Protein AF-A0A3D5RUY7-F1 (afdb_monomer)

Nearest PDB structures (foldseek):
  5dcf-assembly1_A  TM=8.588E-01  e=2.435E-04  Escherichia coli CFT073
  1f44-assembly1_A  TM=6.752E-01  e=7.770E-03  Punavirus P1
  2crx-assembly1_B-2  TM=6.723E-01  e=8.793E-03  Punavirus P1
  1drg-assembly1_A  TM=6.516E-01  e=1.198E-02  Punavirus P1
  7rhy-assembly1_A  TM=6.625E-01  e=1.964E-02  Punavirus P1

Sequence (100 aa):
DTLAAITTAGEMYNEPWLSARDTALFLMMYGCGLRIGEVLSLTCGDAPNSDTLNVIGKGQKERIVPVLPVVREAIDQYRKLCPFSSESNAPLFVGKRGKA

Mean predicted aligned error: 5.72 Å

pLDDT: mean 89.15, std 9.88, range [59.69, 97.31]

Radius of gyration: 13.16 Å; Cα contacts (8 Å, |Δi|>4): 137; chains: 1; bounding box: 29×22×38 Å

Secondary structure (DSSP, 8-state):
-HHHHHHHHHHS-SSHHHHHHHHHHHHHHHHH---HHHHHT-BGGGS--SSEEEEEETTTEEEEEE--HHHHHHHHHHHHH--S---TTSBSS--TTS--

Structure (mmCIF, N/CA/C/O backbone):
data_AF-A0A3D5RUY7-F1
#
_entry.id   AF-A0A3D5RUY7-F1
#
loop_
_atom_site.group_PDB
_atom_site.id
_atom_site.type_symbol
_atom_site.label_atom_id
_atom_site.label_alt_id
_atom_site.label_comp_id
_atom_site.label_asym_id
_atom_site.label_entity_id
_atom_site.label_seq_id
_atom_site.pdbx_PDB_ins_code
_atom_site.Cartn_x
_atom_site.Cartn_y
_atom_site.Cartn_z
_atom_site.occupancy
_atom_site.B_iso_or_equiv
_atom_site.auth_seq_id
_atom_site.auth_comp_id
_atom_site.auth_asym_id
_atom_site.auth_atom_id
_atom_site.pdbx_PDB_model_num
ATOM 1 N N . ASP A 1 1 ? -10.580 12.637 -14.998 1.00 68.00 1 ASP A N 1
ATOM 2 C CA . ASP A 1 1 ? -10.993 11.247 -14.756 1.00 68.00 1 ASP A CA 1
ATOM 3 C C . ASP A 1 1 ? -9.952 10.597 -13.855 1.00 68.00 1 ASP A C 1
ATOM 5 O O . ASP A 1 1 ? -8.766 10.680 -14.157 1.00 68.00 1 ASP A O 1
ATOM 9 N N . THR A 1 2 ? -1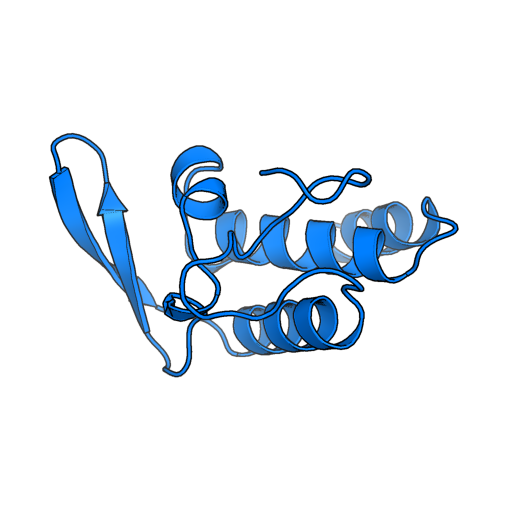0.377 10.064 -12.711 1.00 64.06 2 THR A N 1
ATOM 10 C CA . THR A 1 2 ? -9.492 9.486 -11.688 1.00 64.06 2 THR A CA 1
ATOM 11 C C . THR A 1 2 ? -8.783 8.238 -12.205 1.00 64.06 2 THR A C 1
ATOM 13 O O . THR A 1 2 ? -7.621 8.022 -11.870 1.00 64.06 2 THR A O 1
ATOM 16 N N . LEU A 1 3 ? -9.443 7.456 -13.065 1.00 70.19 3 LEU A N 1
ATOM 17 C CA . LEU A 1 3 ? -8.843 6.263 -13.657 1.00 70.19 3 LEU A CA 1
ATOM 18 C C . LEU A 1 3 ? -7.672 6.645 -14.571 1.00 70.19 3 LEU A C 1
ATOM 20 O O . LEU A 1 3 ? -6.579 6.105 -14.437 1.00 70.19 3 LEU A O 1
ATOM 24 N N . ALA A 1 4 ? -7.876 7.659 -15.417 1.00 70.06 4 ALA A N 1
ATOM 25 C CA . ALA A 1 4 ? -6.849 8.177 -16.315 1.00 70.06 4 ALA A CA 1
ATOM 26 C C . ALA A 1 4 ? -5.618 8.715 -15.563 1.00 70.06 4 ALA A C 1
ATOM 28 O O . ALA A 1 4 ? -4.492 8.466 -15.978 1.00 70.06 4 ALA A O 1
ATOM 29 N N . ALA A 1 5 ? -5.813 9.398 -14.428 1.00 69.00 5 ALA A N 1
ATOM 30 C CA . ALA A 1 5 ? -4.700 9.888 -13.612 1.00 69.00 5 ALA A CA 1
ATOM 31 C C . ALA A 1 5 ? -3.849 8.746 -13.024 1.00 69.00 5 ALA A C 1
ATOM 33 O O . ALA A 1 5 ? -2.624 8.858 -12.971 1.00 69.00 5 ALA A O 1
ATOM 34 N N . ILE A 1 6 ? -4.486 7.640 -12.621 1.00 69.12 6 ILE A N 1
ATOM 35 C CA . ILE A 1 6 ? -3.798 6.441 -12.121 1.00 69.12 6 ILE A CA 1
ATOM 36 C C . ILE A 1 6 ? -3.035 5.752 -13.260 1.00 69.12 6 ILE A C 1
ATOM 38 O O . ILE A 1 6 ? -1.869 5.399 -13.088 1.00 69.12 6 ILE A O 1
ATOM 42 N N . THR A 1 7 ? -3.650 5.617 -14.439 1.00 70.69 7 THR A N 1
ATOM 43 C CA . THR A 1 7 ? -3.008 5.024 -15.623 1.00 70.69 7 THR A CA 1
ATOM 44 C C . THR A 1 7 ? -1.782 5.821 -16.068 1.00 70.69 7 THR A C 1
ATOM 46 O O . THR A 1 7 ? -0.706 5.245 -16.193 1.00 70.69 7 THR A O 1
ATOM 49 N N . THR A 1 8 ? -1.897 7.144 -16.225 1.00 67.12 8 THR A N 1
ATOM 50 C CA . THR A 1 8 ? -0.772 7.995 -16.646 1.00 67.12 8 THR A CA 1
ATOM 51 C C . THR A 1 8 ? 0.370 7.984 -15.631 1.00 67.12 8 THR A C 1
ATOM 53 O O . THR A 1 8 ? 1.533 7.939 -16.025 1.00 67.12 8 THR A O 1
ATOM 56 N N . ALA A 1 9 ? 0.073 7.965 -14.326 1.00 62.69 9 ALA A N 1
ATOM 57 C CA . ALA A 1 9 ? 1.114 7.823 -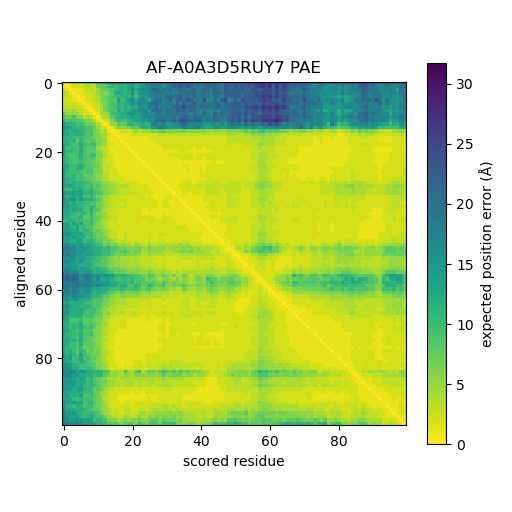13.309 1.00 62.69 9 ALA A CA 1
ATOM 58 C C . ALA A 1 9 ? 1.872 6.489 -13.444 1.00 62.69 9 ALA A C 1
ATOM 60 O O . ALA A 1 9 ? 3.085 6.438 -13.241 1.00 62.69 9 ALA A O 1
ATOM 61 N N . GLY A 1 10 ? 1.171 5.425 -13.846 1.00 59.69 10 GLY A N 1
ATOM 62 C CA . GLY A 1 10 ? 1.758 4.114 -14.086 1.00 59.69 10 GLY A CA 1
ATOM 63 C C . GLY A 1 10 ? 2.634 4.011 -15.341 1.00 59.69 10 GLY A C 1
ATOM 64 O O . GLY A 1 10 ? 3.465 3.109 -15.426 1.00 59.69 10 GLY A O 1
ATOM 65 N N . GLU A 1 11 ? 2.516 4.936 -16.288 1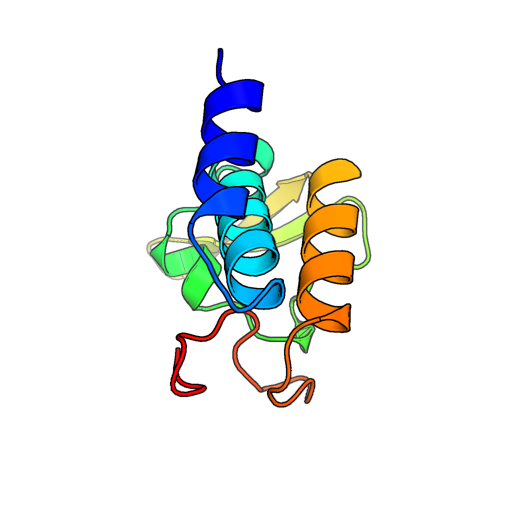.00 63.88 11 GLU A N 1
ATOM 66 C CA . GLU A 1 11 ? 3.325 4.965 -17.517 1.00 63.88 11 GLU A CA 1
ATOM 67 C C . GLU A 1 11 ? 4.645 5.745 -17.354 1.00 63.88 11 GLU A C 1
ATOM 69 O O . GLU A 1 11 ? 5.514 5.677 -18.220 1.00 63.88 11 GLU A O 1
ATOM 74 N N . MET A 1 12 ? 4.841 6.463 -16.239 1.00 62.03 12 MET A N 1
ATOM 75 C CA . MET A 1 12 ? 6.035 7.299 -16.014 1.00 62.03 12 MET A CA 1
ATOM 76 C C . MET A 1 12 ? 7.284 6.522 -15.574 1.00 62.03 12 MET A C 1
ATOM 78 O O . MET A 1 12 ? 8.378 7.091 -15.537 1.00 62.03 12 MET A O 1
ATOM 82 N N . TYR A 1 13 ? 7.149 5.246 -15.207 1.00 64.75 13 TYR A N 1
ATOM 83 C CA . TYR A 1 13 ? 8.246 4.464 -14.644 1.00 64.75 13 TYR A CA 1
ATOM 84 C C . TYR A 1 13 ? 8.754 3.407 -15.628 1.00 64.75 13 TYR A C 1
ATOM 86 O O . TYR A 1 13 ? 8.015 2.522 -16.045 1.00 64.75 13 TYR A O 1
ATOM 94 N N . ASN A 1 14 ? 10.063 3.427 -15.904 1.00 77.38 14 ASN A N 1
ATOM 95 C CA . ASN A 1 14 ? 10.750 2.336 -16.614 1.00 77.38 14 ASN A CA 1
ATOM 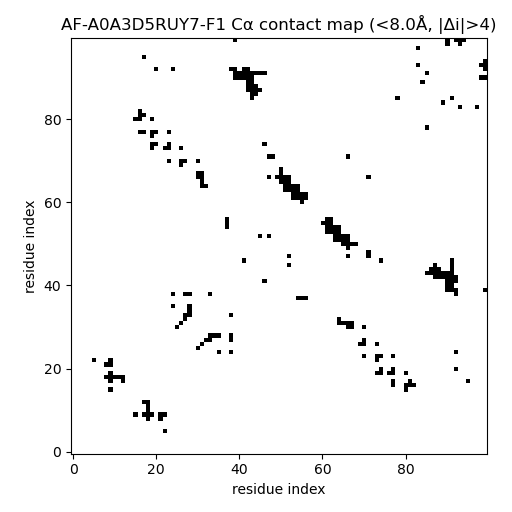96 C C . ASN A 1 14 ? 10.769 1.025 -15.804 1.00 77.38 14 ASN A C 1
ATOM 98 O O . ASN A 1 14 ? 11.116 -0.028 -16.333 1.00 77.38 14 ASN A O 1
ATOM 102 N N . GLU A 1 15 ? 10.422 1.084 -14.516 1.00 86.62 15 GLU A N 1
ATOM 103 C CA . GLU A 1 15 ? 10.307 -0.071 -13.637 1.00 86.62 15 GLU A CA 1
ATOM 104 C C . GLU A 1 15 ? 8.825 -0.331 -13.283 1.00 86.62 15 GLU A C 1
ATOM 106 O O . GLU A 1 15 ? 8.281 0.377 -12.432 1.00 86.62 15 GLU A O 1
ATOM 111 N N . PRO A 1 16 ? 8.166 -1.358 -13.863 1.00 91.06 16 PRO A N 1
ATOM 112 C CA . PRO A 1 16 ? 6.722 -1.596 -13.696 1.00 91.06 16 PRO A CA 1
ATOM 113 C C . PRO A 1 16 ? 6.240 -1.732 -12.244 1.00 91.06 16 PRO A C 1
ATOM 115 O O . PRO A 1 16 ? 5.082 -1.460 -11.928 1.00 91.06 16 PRO A O 1
ATOM 118 N N . TRP A 1 17 ? 7.123 -2.151 -11.337 1.00 95.06 17 TRP A N 1
ATOM 119 C CA . TRP A 1 17 ? 6.798 -2.300 -9.922 1.00 95.06 17 TRP A CA 1
ATOM 120 C C . TRP A 1 17 ? 6.586 -0.956 -9.207 1.00 95.06 17 TRP A C 1
ATOM 122 O O . TRP A 1 17 ? 5.831 -0.918 -8.240 1.00 95.06 17 TRP A O 1
ATOM 132 N N . LEU A 1 18 ? 7.195 0.144 -9.676 1.00 94.62 18 LEU A N 1
ATOM 133 C CA . LEU A 1 18 ? 6.978 1.486 -9.113 1.00 94.62 18 LEU A CA 1
ATOM 134 C C . LEU A 1 18 ? 5.560 1.980 -9.411 1.00 94.62 18 LEU A C 1
ATOM 136 O O . LEU A 1 18 ? 4.871 2.468 -8.520 1.00 94.62 18 LEU A O 1
ATOM 140 N N . SER A 1 19 ? 5.090 1.754 -10.633 1.00 94.25 19 SER A N 1
ATOM 141 C CA . SER A 1 19 ? 3.715 2.029 -11.051 1.00 94.25 19 SER A CA 1
ATOM 142 C C . SER A 1 19 ? 2.696 1.246 -10.224 1.00 94.25 19 SER A C 1
ATOM 144 O O . SER A 1 19 ? 1.703 1.799 -9.743 1.00 94.25 19 SER A O 1
ATOM 146 N N . ALA A 1 20 ? 2.961 -0.047 -10.017 1.00 95.75 20 ALA A N 1
ATOM 147 C CA . ALA A 1 20 ? 2.122 -0.900 -9.183 1.00 95.75 20 ALA A CA 1
ATOM 148 C C . ALA A 1 20 ? 2.146 -0.456 -7.710 1.00 95.75 20 ALA A C 1
ATOM 150 O O . ALA A 1 20 ? 1.096 -0.420 -7.070 1.00 95.75 20 ALA A O 1
ATOM 151 N N . ARG A 1 21 ? 3.317 -0.054 -7.193 1.00 96.50 21 ARG A N 1
ATOM 152 C CA . ARG A 1 21 ? 3.476 0.499 -5.840 1.00 96.50 21 ARG A CA 1
ATOM 153 C C . ARG A 1 21 ? 2.594 1.724 -5.647 1.00 96.50 21 ARG A C 1
ATOM 155 O O . ARG A 1 21 ? 1.840 1.777 -4.683 1.00 96.50 21 ARG A O 1
ATOM 162 N N . ASP A 1 22 ? 2.677 2.691 -6.555 1.00 95.62 22 ASP A N 1
ATOM 163 C CA . ASP A 1 22 ? 1.940 3.950 -6.432 1.00 95.62 22 ASP A CA 1
ATOM 164 C C . ASP A 1 22 ? 0.433 3.720 -6.561 1.00 95.62 22 ASP A C 1
ATOM 166 O O . ASP A 1 22 ? -0.346 4.262 -5.779 1.00 95.62 22 ASP A O 1
ATOM 170 N N . THR A 1 23 ? 0.023 2.822 -7.460 1.00 95.94 23 THR A N 1
ATOM 171 C CA . THR A 1 23 ? -1.375 2.384 -7.579 1.00 95.94 23 THR A CA 1
ATOM 172 C C . THR A 1 23 ? -1.886 1.779 -6.268 1.00 95.94 23 THR A C 1
ATOM 174 O O . THR A 1 23 ? -2.935 2.187 -5.767 1.00 95.94 23 THR A O 1
ATOM 177 N N . ALA A 1 24 ? -1.136 0.849 -5.671 1.00 96.81 24 ALA A N 1
ATOM 178 C CA . ALA A 1 24 ? -1.495 0.215 -4.404 1.00 96.81 24 ALA A CA 1
ATOM 179 C C . ALA A 1 24 ? -1.510 1.213 -3.229 1.00 96.81 24 ALA A C 1
ATOM 181 O O . ALA A 1 24 ? -2.434 1.180 -2.416 1.00 96.81 24 ALA A O 1
ATOM 182 N N . LEU A 1 25 ? -0.547 2.142 -3.167 1.00 96.19 25 LEU A N 1
ATOM 183 C CA . LEU A 1 25 ? -0.518 3.227 -2.178 1.00 96.19 25 LEU A CA 1
ATOM 184 C C . LEU A 1 25 ? -1.773 4.100 -2.272 1.00 96.19 25 LEU A C 1
ATOM 186 O O . LEU A 1 25 ? -2.447 4.325 -1.264 1.00 96.19 25 LEU A O 1
ATOM 190 N N . PHE A 1 26 ? -2.121 4.566 -3.475 1.00 96.12 26 PHE A N 1
ATOM 191 C CA . PHE A 1 26 ? -3.307 5.395 -3.669 1.00 96.12 26 PHE A CA 1
ATOM 192 C C . PHE A 1 26 ? -4.590 4.638 -3.334 1.00 96.12 26 PHE A C 1
ATOM 194 O O . PHE A 1 26 ? -5.451 5.184 -2.646 1.00 96.12 26 PHE A O 1
ATOM 201 N N . LEU A 1 27 ? -4.715 3.375 -3.740 1.00 96.44 27 LEU A N 1
ATOM 202 C CA . LEU A 1 27 ? -5.880 2.557 -3.404 1.00 96.44 27 LEU A CA 1
ATOM 203 C C . LEU A 1 27 ? -6.006 2.304 -1.897 1.00 96.44 27 LEU A C 1
ATOM 205 O O . LEU A 1 27 ? -7.116 2.339 -1.375 1.00 96.44 27 LEU A O 1
ATOM 209 N N . MET A 1 28 ? -4.903 2.140 -1.168 1.00 95.44 28 MET A N 1
ATOM 210 C CA . MET A 1 28 ? -4.931 2.052 0.296 1.00 95.44 28 MET A CA 1
ATOM 211 C C . MET A 1 28 ? -5.391 3.361 0.947 1.00 95.44 28 MET A C 1
ATOM 213 O O . MET A 1 28 ? -6.189 3.355 1.886 1.00 95.44 28 MET A O 1
ATOM 217 N N . MET A 1 29 ? -4.929 4.500 0.435 1.00 95.19 29 MET A N 1
ATOM 218 C CA . MET A 1 29 ? -5.321 5.803 0.970 1.00 95.19 29 MET A CA 1
ATOM 219 C C . MET A 1 29 ? -6.785 6.138 0.669 1.00 95.19 29 MET A C 1
ATOM 221 O O . MET A 1 29 ? -7.528 6.505 1.575 1.00 95.19 29 MET A O 1
ATOM 225 N N . TYR A 1 30 ? -7.219 5.995 -0.584 1.00 94.12 30 TYR A N 1
ATOM 226 C CA . TYR A 1 30 ? -8.564 6.384 -1.014 1.00 94.12 30 TYR A CA 1
ATOM 227 C C . TYR A 1 30 ? -9.613 5.292 -0.783 1.00 94.12 30 TYR A C 1
ATOM 229 O O . TYR A 1 30 ? -10.740 5.606 -0.415 1.00 94.12 30 TYR A O 1
ATOM 237 N N . GLY A 1 31 ? -9.255 4.024 -0.982 1.00 90.69 31 GLY A N 1
ATOM 238 C CA . GLY A 1 31 ? -10.162 2.885 -0.837 1.00 90.69 31 GLY A CA 1
ATOM 239 C C . GLY A 1 31 ? -10.370 2.455 0.613 1.00 90.69 31 GLY A C 1
ATOM 240 O O . GLY A 1 31 ? -11.485 2.097 0.980 1.00 90.69 31 GLY A O 1
ATOM 241 N N . CYS A 1 32 ? -9.329 2.538 1.447 1.00 91.06 32 CYS A N 1
ATOM 242 C CA . CYS A 1 32 ? -9.391 2.132 2.857 1.00 91.06 32 CYS A CA 1
ATOM 243 C C . CYS A 1 32 ? -9.336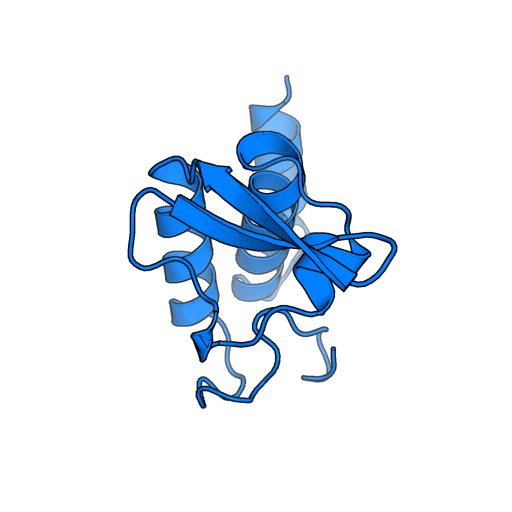 3.323 3.838 1.00 91.06 32 CYS A C 1
ATOM 245 O O . CYS A 1 32 ? -9.487 3.142 5.048 1.00 91.06 32 CYS A O 1
ATOM 247 N N . GLY A 1 33 ? -9.125 4.551 3.348 1.00 91.69 33 GLY A N 1
ATOM 248 C CA . GLY A 1 33 ? -9.102 5.761 4.178 1.00 91.69 33 GLY A CA 1
ATOM 249 C C . GLY A 1 33 ? -7.868 5.882 5.079 1.00 91.69 33 GLY A C 1
ATOM 250 O O . GLY A 1 33 ? -7.944 6.510 6.141 1.00 91.69 33 GLY A O 1
ATOM 251 N N . LEU A 1 34 ? -6.745 5.253 4.713 1.00 93.44 34 LEU A N 1
ATOM 252 C CA . LEU A 1 34 ? -5.500 5.352 5.477 1.00 93.44 34 LEU A CA 1
ATOM 253 C C . LEU A 1 34 ? -4.775 6.668 5.181 1.00 93.44 34 LEU A C 1
ATOM 255 O O . LEU A 1 34 ? -4.736 7.160 4.053 1.00 93.44 34 LEU A O 1
ATOM 259 N N . ARG A 1 35 ? -4.116 7.222 6.199 1.00 92.50 35 ARG A N 1
ATOM 260 C CA . ARG A 1 35 ? -3.138 8.299 5.994 1.00 92.50 35 ARG A CA 1
ATOM 261 C C . ARG A 1 35 ? -1.843 7.716 5.442 1.00 92.50 35 ARG A C 1
ATOM 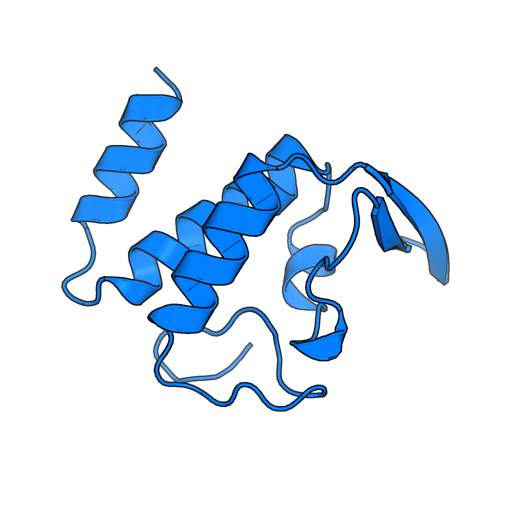263 O O . ARG A 1 35 ? -1.471 6.610 5.813 1.00 92.50 35 ARG A O 1
ATOM 270 N N . ILE A 1 36 ? -1.090 8.500 4.668 1.00 92.62 36 ILE A N 1
ATOM 271 C CA . ILE A 1 36 ? 0.192 8.052 4.094 1.00 92.62 36 ILE A CA 1
ATOM 272 C C . ILE A 1 36 ? 1.145 7.458 5.146 1.00 92.62 36 ILE A C 1
ATOM 274 O O . ILE A 1 36 ? 1.735 6.415 4.909 1.00 92.62 36 ILE A O 1
ATOM 278 N N . GLY A 1 37 ? 1.231 8.056 6.340 1.00 92.38 37 GLY A N 1
ATOM 279 C CA . GLY A 1 37 ? 2.065 7.527 7.425 1.00 92.38 37 GLY A CA 1
ATOM 280 C C . GLY A 1 37 ? 1.602 6.168 7.965 1.00 92.38 37 GLY A C 1
ATOM 281 O O . GLY A 1 37 ? 2.440 5.356 8.330 1.00 92.38 37 GLY A O 1
ATOM 282 N N . GLU A 1 38 ? 0.290 5.900 7.972 1.00 93.81 38 GLU A N 1
ATOM 283 C CA . GLU A 1 38 ? -0.259 4.588 8.350 1.00 93.81 38 GLU A CA 1
ATOM 284 C C . GLU A 1 38 ? 0.108 3.550 7.276 1.00 93.81 38 GLU A C 1
ATOM 286 O O . GLU A 1 38 ? 0.593 2.473 7.602 1.00 93.81 38 GLU A O 1
ATOM 291 N N . VAL A 1 39 ? -0.024 3.903 5.992 1.00 94.94 39 VAL A N 1
ATOM 292 C CA . VAL A 1 39 ? 0.327 3.010 4.874 1.00 94.94 39 VAL A CA 1
ATOM 293 C C . VAL A 1 39 ? 1.820 2.666 4.861 1.00 94.94 39 VAL A C 1
ATOM 295 O O . VAL A 1 39 ? 2.179 1.504 4.703 1.00 94.94 39 VAL A O 1
ATOM 298 N N . LEU A 1 40 ? 2.694 3.657 5.064 1.00 94.00 40 LEU A N 1
ATOM 299 C CA . LEU A 1 40 ? 4.149 3.458 5.080 1.00 94.00 40 LEU A CA 1
ATOM 300 C C . LEU A 1 40 ? 4.647 2.691 6.315 1.00 94.00 40 LEU A C 1
ATOM 302 O O . LEU A 1 40 ? 5.772 2.201 6.305 1.00 94.00 40 LEU A O 1
ATOM 306 N N . SER A 1 41 ? 3.831 2.577 7.369 1.00 93.19 41 SER A N 1
ATOM 307 C CA . SER A 1 41 ? 4.158 1.765 8.549 1.00 93.19 41 SER A CA 1
ATOM 308 C C . SER A 1 41 ? 3.817 0.281 8.406 1.00 93.19 41 SER A C 1
ATOM 310 O O . SER A 1 41 ? 4.241 -0.507 9.247 1.00 93.19 41 SER A O 1
ATOM 312 N N . LEU A 1 42 ? 3.070 -0.105 7.365 1.00 94.25 42 LEU A N 1
ATOM 313 C CA . LEU A 1 42 ? 2.680 -1.496 7.150 1.00 94.25 42 LEU A CA 1
ATOM 314 C C . LEU A 1 42 ? 3.892 -2.351 6.788 1.00 94.25 42 LEU A C 1
ATOM 316 O O . LEU A 1 42 ? 4.726 -1.973 5.961 1.00 94.25 42 LEU A O 1
ATOM 320 N N . THR A 1 43 ? 3.936 -3.544 7.361 1.00 95.81 43 THR A N 1
ATOM 321 C CA . THR A 1 43 ? 4.869 -4.603 6.990 1.00 95.81 43 THR A CA 1
ATOM 322 C C . THR A 1 43 ? 4.241 -5.551 5.970 1.00 95.81 43 THR A C 1
ATOM 324 O O . THR A 1 43 ? 3.026 -5.564 5.762 1.00 95.81 43 THR A O 1
ATOM 327 N N . CYS A 1 44 ? 5.052 -6.382 5.319 1.00 95.31 44 CYS A N 1
ATOM 328 C CA . CYS A 1 44 ? 4.555 -7.435 4.432 1.00 95.31 44 CYS A CA 1
ATOM 329 C C . CYS A 1 44 ? 3.610 -8.421 5.143 1.00 95.31 44 CYS A C 1
ATOM 331 O O . CYS A 1 44 ? 2.747 -9.000 4.483 1.00 95.31 44 CYS A O 1
ATOM 333 N N . GLY A 1 45 ? 3.759 -8.608 6.459 1.00 94.44 45 GLY A N 1
ATOM 334 C CA . GLY A 1 45 ? 2.856 -9.402 7.295 1.00 94.44 45 GLY A CA 1
ATOM 335 C C . GLY A 1 45 ? 1.499 -8.740 7.538 1.00 94.44 45 GLY A C 1
ATOM 336 O O . GLY A 1 45 ? 0.512 -9.445 7.729 1.00 94.44 45 GLY A O 1
ATOM 337 N N . ASP A 1 46 ? 1.433 -7.410 7.452 1.00 93.94 46 ASP A N 1
ATOM 338 C CA . ASP A 1 46 ? 0.191 -6.635 7.578 1.00 93.94 46 ASP A CA 1
ATOM 339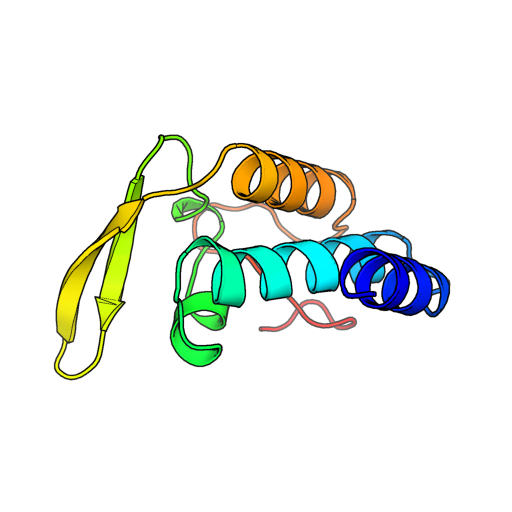 C C . ASP A 1 46 ? -0.581 -6.534 6.253 1.00 93.94 46 ASP A C 1
ATOM 341 O O . ASP A 1 46 ? -1.651 -5.923 6.200 1.00 93.94 46 ASP A O 1
ATOM 345 N N . ALA A 1 47 ? -0.050 -7.093 5.158 1.00 92.81 47 ALA A N 1
ATOM 346 C CA . ALA A 1 47 ? -0.727 -7.075 3.869 1.00 92.81 47 ALA A CA 1
ATOM 347 C C . ALA A 1 47 ? -2.126 -7.716 4.002 1.00 92.81 47 ALA A C 1
ATOM 349 O O . ALA A 1 47 ? -2.239 -8.846 4.488 1.00 92.81 47 ALA A O 1
ATOM 350 N N . PRO A 1 48 ? -3.200 -7.026 3.579 1.00 89.38 48 PRO A N 1
ATOM 351 C CA . PRO A 1 48 ? -4.560 -7.465 3.850 1.00 89.38 48 PRO A CA 1
ATOM 352 C C . PRO A 1 48 ? -4.871 -8.785 3.139 1.00 89.38 48 PRO A C 1
ATOM 354 O O . PRO A 1 48 ? -4.998 -8.842 1.918 1.00 89.38 48 PRO A O 1
ATOM 357 N N . ASN A 1 49 ? -5.044 -9.841 3.929 1.00 86.06 49 ASN A N 1
ATOM 358 C CA . ASN A 1 49 ? -5.440 -11.181 3.486 1.00 86.06 49 ASN A CA 1
ATOM 359 C C . ASN A 1 49 ? -6.944 -11.458 3.681 1.00 86.06 49 ASN A C 1
ATOM 361 O O . ASN A 1 49 ? -7.410 -12.563 3.413 1.00 86.06 49 ASN A O 1
ATOM 365 N N . SER A 1 50 ? -7.700 -10.463 4.153 1.00 89.69 50 SER A N 1
ATOM 366 C CA . SER A 1 50 ? -9.139 -10.539 4.405 1.00 89.69 50 SER A CA 1
ATOM 367 C C . SER A 1 50 ? -9.862 -9.303 3.854 1.00 89.69 50 SER A C 1
ATOM 369 O O . SER A 1 50 ? -9.239 -8.392 3.301 1.00 89.69 50 SER A O 1
ATOM 371 N N . ASP A 1 51 ? -11.184 -9.248 4.019 1.00 91.81 51 ASP A N 1
ATOM 372 C CA . ASP A 1 51 ? -12.009 -8.068 3.706 1.00 91.81 51 ASP A CA 1
ATOM 373 C C . ASP A 1 51 ? -11.854 -6.928 4.719 1.00 91.81 51 ASP A C 1
ATOM 375 O O . ASP A 1 51 ? -12.533 -5.907 4.622 1.00 91.81 51 ASP A O 1
ATOM 379 N N . THR A 1 52 ? -10.942 -7.075 5.680 1.00 93.25 52 THR A N 1
ATOM 380 C CA . THR A 1 52 ? -10.654 -6.073 6.702 1.00 93.25 52 THR A CA 1
ATOM 381 C C . THR A 1 52 ? -9.158 -5.944 6.981 1.00 93.25 52 THR A C 1
ATOM 383 O O . THR A 1 52 ? -8.385 -6.876 6.757 1.00 93.25 52 THR A O 1
ATOM 386 N N . LEU A 1 53 ? -8.754 -4.782 7.490 1.00 93.56 53 LEU A N 1
ATOM 387 C CA . LEU A 1 53 ? -7.396 -4.492 7.939 1.00 93.56 53 LEU A CA 1
ATOM 388 C C . LEU A 1 53 ? -7.435 -3.791 9.300 1.00 93.56 53 LEU A C 1
ATOM 390 O O . LEU A 1 53 ? -8.192 -2.835 9.490 1.00 93.56 53 LEU A O 1
ATOM 394 N N . ASN A 1 54 ? -6.588 -4.238 10.225 1.00 91.62 54 ASN A N 1
ATOM 395 C CA . ASN A 1 54 ? -6.363 -3.557 11.497 1.00 91.62 54 ASN A CA 1
ATOM 396 C C . ASN A 1 54 ? -5.349 -2.429 11.293 1.00 91.62 54 ASN A C 1
ATOM 398 O O . ASN A 1 54 ? -4.251 -2.658 10.795 1.00 91.62 54 ASN A O 1
ATOM 402 N N . VAL A 1 55 ? -5.713 -1.206 11.675 1.00 90.19 55 VAL A N 1
ATOM 403 C CA . VAL A 1 55 ? -4.872 -0.015 11.505 1.00 90.19 55 VAL A CA 1
ATOM 404 C C . VAL A 1 55 ? -4.674 0.671 12.847 1.00 90.19 55 VAL A C 1
ATOM 406 O O . VAL A 1 55 ? -5.645 0.994 13.536 1.00 90.19 55 VAL A O 1
ATOM 409 N N . ILE A 1 56 ? -3.420 0.972 13.179 1.00 86.19 56 ILE A N 1
ATOM 410 C CA . ILE A 1 56 ? -3.061 1.764 14.356 1.00 86.19 56 ILE A CA 1
ATOM 411 C C . ILE A 1 56 ? -3.054 3.244 13.967 1.00 86.19 56 ILE A C 1
ATOM 413 O O . ILE A 1 56 ? -2.217 3.713 13.198 1.00 86.19 56 ILE A O 1
ATOM 417 N N . GLY A 1 57 ? -4.026 3.990 14.487 1.00 80.69 57 GLY A N 1
ATOM 418 C CA . GLY A 1 57 ? -4.173 5.420 14.252 1.00 80.69 57 GLY A CA 1
ATOM 419 C C . GLY A 1 57 ? -3.522 6.296 15.326 1.00 80.69 57 GLY A C 1
ATOM 420 O O . GLY A 1 57 ? -2.791 5.855 16.217 1.00 80.69 57 GLY A O 1
ATOM 421 N N . LYS A 1 58 ? -3.842 7.594 15.271 1.00 78.19 58 LYS A N 1
ATOM 422 C CA . LYS A 1 58 ? -3.368 8.589 16.244 1.00 78.19 58 LYS A CA 1
ATOM 423 C C . LYS A 1 58 ? -3.733 8.180 17.678 1.00 78.19 58 LYS A C 1
ATOM 425 O O . LYS A 1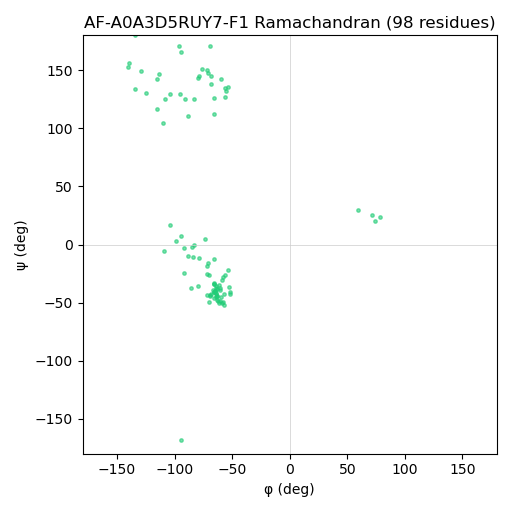 58 ? -4.887 7.879 17.971 1.00 78.19 58 LYS A O 1
ATOM 430 N N . GLY A 1 59 ? -2.748 8.255 18.573 1.00 80.50 59 GLY A N 1
ATOM 431 C CA . GLY A 1 59 ? -2.914 7.902 19.983 1.00 80.50 59 GLY A CA 1
ATOM 432 C C . GLY A 1 59 ? -2.891 6.397 20.252 1.00 80.50 59 GLY A C 1
ATOM 433 O O . GLY A 1 59 ? -3.458 5.986 21.256 1.00 80.50 59 GLY A O 1
ATOM 434 N N . GLN A 1 60 ? -2.275 5.603 19.362 1.00 80.25 60 GLN A N 1
ATOM 435 C CA . GLN A 1 60 ? -2.174 4.139 19.485 1.00 80.25 60 GLN A CA 1
ATOM 436 C C . GLN A 1 60 ? -3.545 3.451 19.553 1.00 80.25 60 GLN A C 1
ATOM 438 O O . GLN A 1 60 ? -3.715 2.419 20.192 1.00 80.25 60 GLN A O 1
ATOM 443 N N . LYS A 1 61 ? -4.554 4.052 18.913 1.00 86.69 61 LYS A N 1
ATOM 444 C CA . LYS A 1 61 ? -5.896 3.477 18.842 1.00 86.69 61 LYS A CA 1
ATOM 445 C C . LYS A 1 61 ? -6.018 2.610 17.606 1.00 86.69 61 LYS A C 1
ATOM 447 O O . LYS A 1 61 ? -5.811 3.095 16.493 1.00 86.69 61 LYS A O 1
ATOM 452 N N . GLU A 1 62 ? -6.409 1.366 17.814 1.00 90.12 62 GLU A N 1
ATOM 453 C CA . GLU A 1 62 ? -6.718 0.434 16.741 1.00 90.12 62 GLU A CA 1
ATOM 454 C C . GLU A 1 62 ? -8.119 0.686 16.183 1.00 90.12 62 GLU A C 1
ATOM 456 O O . GLU A 1 62 ? -9.057 1.034 16.907 1.00 90.12 62 GLU A O 1
ATOM 461 N N . ARG A 1 63 ? -8.255 0.518 14.870 1.00 92.38 63 ARG A N 1
ATOM 462 C CA . ARG A 1 63 ? -9.542 0.461 14.180 1.00 92.38 63 ARG A CA 1
ATOM 463 C C . ARG A 1 63 ? -9.486 -0.595 13.090 1.00 92.38 63 ARG A C 1
ATOM 465 O O . ARG A 1 63 ? -8.430 -0.827 12.508 1.00 92.38 63 ARG A O 1
ATOM 472 N N . ILE A 1 64 ? -10.643 -1.159 12.777 1.00 92.62 64 ILE A N 1
ATOM 473 C CA . ILE A 1 64 ? -10.813 -2.055 11.639 1.00 92.62 64 ILE A CA 1
ATOM 474 C C . ILE A 1 64 ? -11.326 -1.223 10.467 1.00 92.62 64 ILE A C 1
ATOM 476 O O . ILE A 1 64 ? -12.293 -0.472 10.620 1.00 92.62 64 ILE A O 1
ATOM 480 N N . VAL A 1 65 ? -10.679 -1.338 9.311 1.00 93.44 65 VAL A N 1
ATOM 481 C CA . VAL A 1 65 ? -11.150 -0.736 8.058 1.00 93.44 65 VAL A CA 1
ATOM 482 C C . VAL A 1 65 ? -11.509 -1.828 7.054 1.00 93.44 65 VAL A C 1
ATOM 484 O O . VAL A 1 65 ? -10.821 -2.850 7.012 1.00 93.44 65 VAL A O 1
ATOM 487 N N . PRO A 1 66 ? -12.569 -1.651 6.249 1.00 94.50 66 PRO A N 1
ATOM 488 C CA . PRO A 1 66 ? -12.865 -2.566 5.158 1.00 94.50 66 PRO A CA 1
ATOM 489 C C . PRO A 1 66 ? -11.795 -2.451 4.068 1.00 94.50 66 PRO A C 1
ATOM 491 O O . PRO A 1 66 ? -11.300 -1.359 3.785 1.00 94.50 66 PRO A O 1
ATOM 494 N N . VAL A 1 67 ? -11.470 -3.574 3.436 1.00 95.81 67 VAL A N 1
ATOM 495 C CA . VAL A 1 67 ? -10.539 -3.646 2.308 1.00 95.81 67 VAL A CA 1
ATOM 496 C C . VAL A 1 67 ? -11.305 -4.105 1.081 1.00 95.81 67 VAL A C 1
ATOM 498 O O . VAL A 1 67 ? -11.823 -5.219 1.032 1.00 95.81 67 VAL A O 1
ATOM 501 N N . LEU A 1 68 ? -11.374 -3.235 0.076 1.00 93.31 68 LEU A N 1
ATOM 502 C CA . LEU A 1 68 ? -12.027 -3.552 -1.190 1.00 93.31 68 LEU A CA 1
ATOM 503 C C . LEU A 1 68 ? -11.185 -4.565 -1.991 1.00 93.31 68 LEU A C 1
ATOM 505 O O . LEU A 1 68 ? -9.954 -4.477 -1.954 1.00 93.31 68 LEU A O 1
ATOM 509 N N . PRO A 1 69 ? -11.803 -5.461 -2.785 1.00 94.38 69 PRO A N 1
ATOM 510 C CA . PRO A 1 69 ? -11.073 -6.434 -3.605 1.00 94.38 69 PRO A CA 1
ATOM 511 C C . PRO A 1 69 ? -9.982 -5.809 -4.489 1.00 94.38 69 PRO A C 1
ATOM 513 O O . PRO A 1 69 ? -8.849 -6.281 -4.488 1.00 94.38 69 PRO A O 1
ATOM 516 N N . VAL A 1 70 ? -10.280 -4.670 -5.126 1.00 95.38 70 VAL A N 1
ATOM 517 C CA . VAL A 1 70 ? -9.331 -3.922 -5.974 1.00 95.38 70 VAL A CA 1
ATOM 518 C C . VAL A 1 70 ? -8.066 -3.476 -5.227 1.00 95.38 70 VAL A C 1
ATOM 520 O O . VAL A 1 70 ? -6.992 -3.379 -5.815 1.00 95.38 70 VAL A O 1
ATOM 523 N N . VAL A 1 71 ? -8.166 -3.221 -3.918 1.00 95.94 71 VAL A N 1
ATOM 524 C CA . VAL A 1 71 ? -7.016 -2.834 -3.089 1.00 95.94 71 VAL A CA 1
ATOM 525 C C . VAL A 1 71 ? -6.100 -4.039 -2.882 1.00 95.94 71 VAL A C 1
ATOM 527 O O . VAL A 1 71 ? -4.886 -3.911 -3.033 1.00 95.94 71 VAL A O 1
ATOM 530 N N . ARG A 1 72 ? -6.669 -5.219 -2.593 1.00 95.50 72 ARG A N 1
ATOM 531 C CA . ARG A 1 72 ? -5.892 -6.463 -2.459 1.00 95.50 72 ARG A CA 1
ATOM 532 C C . ARG A 1 72 ? -5.209 -6.837 -3.765 1.00 95.50 72 ARG A C 1
ATOM 534 O O . ARG A 1 72 ? -4.009 -7.074 -3.764 1.00 95.50 72 ARG A O 1
ATOM 541 N N . GLU A 1 73 ? -5.944 -6.802 -4.872 1.00 95.88 73 GLU A N 1
ATOM 542 C CA . GLU A 1 73 ? -5.405 -7.101 -6.203 1.00 95.88 73 GLU A CA 1
ATOM 543 C C . GLU A 1 73 ? -4.221 -6.191 -6.556 1.00 95.88 73 GLU A C 1
ATOM 545 O O . GLU A 1 73 ? -3.194 -6.663 -7.046 1.00 95.88 73 GLU A O 1
ATOM 550 N N . ALA A 1 74 ? -4.322 -4.893 -6.255 1.00 96.75 74 ALA A N 1
ATOM 551 C CA . ALA A 1 74 ? -3.232 -3.952 -6.483 1.00 96.75 74 ALA A CA 1
ATOM 552 C C . ALA A 1 74 ? -2.008 -4.236 -5.598 1.00 96.75 74 ALA A C 1
ATOM 554 O O . ALA A 1 74 ? -0.876 -4.170 -6.082 1.00 96.75 74 ALA A O 1
ATOM 555 N N . ILE A 1 75 ? -2.218 -4.575 -4.321 1.00 96.44 75 ILE A N 1
ATOM 556 C CA . ILE A 1 75 ? -1.134 -4.951 -3.402 1.00 96.44 75 ILE A CA 1
ATOM 557 C C . ILE A 1 75 ? -0.454 -6.238 -3.873 1.00 96.44 75 ILE A C 1
ATOM 559 O O . ILE A 1 75 ? 0.773 -6.284 -3.922 1.00 96.44 75 ILE A O 1
ATOM 563 N N . ASP A 1 76 ? -1.218 -7.256 -4.261 1.00 96.06 76 ASP A N 1
ATOM 564 C CA . ASP A 1 76 ? -0.678 -8.525 -4.750 1.00 96.06 76 ASP A CA 1
ATOM 565 C C . ASP A 1 76 ? 0.108 -8.338 -6.049 1.00 96.06 76 ASP A C 1
ATOM 567 O O . ASP A 1 76 ? 1.211 -8.871 -6.192 1.00 96.06 76 ASP A O 1
ATOM 571 N N . GLN A 1 77 ? -0.399 -7.511 -6.967 1.00 96.94 77 GLN A N 1
ATOM 572 C CA . GLN A 1 77 ? 0.313 -7.164 -8.193 1.00 96.94 77 GLN A CA 1
ATOM 573 C C . GLN A 1 77 ? 1.621 -6.423 -7.899 1.00 96.94 77 GLN A C 1
ATOM 575 O O . GLN A 1 77 ? 2.659 -6.746 -8.480 1.00 96.94 77 GLN A O 1
ATOM 580 N N . TYR A 1 78 ? 1.603 -5.456 -6.983 1.00 97.31 78 TYR A N 1
ATOM 581 C CA . TYR A 1 78 ? 2.816 -4.769 -6.548 1.00 97.31 78 TYR A CA 1
ATOM 582 C C . TYR A 1 78 ? 3.819 -5.745 -5.919 1.00 97.31 78 TYR A C 1
ATOM 584 O O . TYR A 1 78 ? 4.976 -5.765 -6.336 1.00 97.31 78 TYR A O 1
ATOM 592 N N . ARG A 1 79 ? 3.387 -6.605 -4.989 1.00 96.00 79 ARG A N 1
ATOM 593 C CA . ARG A 1 79 ? 4.248 -7.604 -4.330 1.00 96.00 79 ARG A CA 1
ATOM 594 C C . ARG A 1 79 ? 4.856 -8.590 -5.322 1.00 96.00 79 ARG A C 1
ATOM 596 O O . ARG A 1 79 ? 6.013 -8.959 -5.170 1.00 96.00 79 ARG A O 1
ATOM 603 N N . LYS A 1 80 ? 4.105 -8.983 -6.352 1.00 95.94 80 LYS A N 1
ATOM 604 C CA . LYS A 1 80 ? 4.584 -9.863 -7.425 1.00 95.94 80 LYS A CA 1
ATOM 605 C C . LYS A 1 80 ? 5.685 -9.220 -8.275 1.00 95.94 80 LYS A C 1
ATOM 607 O O . LYS A 1 80 ? 6.556 -9.929 -8.769 1.00 95.94 80 LYS A O 1
ATOM 612 N N . LEU A 1 81 ? 5.623 -7.904 -8.487 1.00 96.31 81 LEU A N 1
ATOM 613 C CA . LEU A 1 81 ? 6.581 -7.165 -9.317 1.00 96.31 81 LEU A CA 1
ATOM 614 C C . LEU A 1 81 ? 7.766 -6.597 -8.520 1.00 96.31 81 LEU A C 1
ATOM 616 O O . LEU A 1 81 ? 8.816 -6.325 -9.103 1.00 96.31 81 LEU A O 1
ATOM 620 N N . CYS A 1 82 ? 7.596 -6.367 -7.217 1.00 95.94 82 CYS A N 1
ATOM 621 C CA . CYS A 1 82 ? 8.600 -5.744 -6.364 1.00 95.94 82 CYS A CA 1
ATOM 622 C C . CYS A 1 82 ? 9.845 -6.644 -6.226 1.00 95.94 82 CYS A C 1
ATOM 624 O O . CYS A 1 82 ? 9.714 -7.799 -5.828 1.00 95.94 82 CYS A O 1
ATOM 626 N N . PRO A 1 83 ? 11.061 -6.138 -6.509 1.00 95.31 83 PRO A N 1
ATOM 627 C CA . PRO A 1 83 ? 12.287 -6.938 -6.439 1.00 95.31 83 PRO A CA 1
ATOM 628 C C . PRO A 1 83 ? 12.883 -7.039 -5.023 1.00 95.31 83 PRO A C 1
ATOM 630 O O . PRO A 1 83 ? 13.947 -7.632 -4.848 1.00 95.31 83 PRO A O 1
ATOM 633 N N . PHE A 1 84 ? 12.263 -6.406 -4.024 1.00 94.69 84 PHE A N 1
ATOM 634 C CA . PHE A 1 84 ? 12.769 -6.344 -2.651 1.00 94.69 84 PHE A CA 1
ATOM 635 C C . PHE A 1 84 ? 12.144 -7.423 -1.756 1.00 94.69 84 PHE A C 1
ATOM 637 O O . PHE A 1 84 ? 11.221 -8.125 -2.158 1.00 94.69 84 PHE A O 1
ATOM 644 N N . SER A 1 85 ? 12.685 -7.572 -0.541 1.00 87.81 85 SER A N 1
ATOM 645 C CA . SER A 1 85 ? 12.290 -8.627 0.400 1.00 87.81 85 SER A CA 1
ATOM 646 C C . SER A 1 85 ? 10.783 -8.658 0.660 1.00 87.81 85 SER A C 1
ATOM 648 O O . SER A 1 85 ? 10.160 -7.630 0.919 1.00 87.81 85 SER A O 1
ATOM 650 N N . SER A 1 86 ? 10.228 -9.869 0.656 1.00 89.69 86 SER A N 1
ATOM 651 C CA . SER A 1 86 ? 8.848 -10.170 1.034 1.00 89.69 86 SER A CA 1
ATOM 652 C C . SER A 1 86 ? 8.748 -10.812 2.424 1.00 89.69 86 SER A C 1
ATOM 654 O O . SER A 1 86 ? 7.741 -11.452 2.731 1.00 89.69 86 SER A O 1
ATOM 656 N N . GLU A 1 87 ? 9.802 -10.714 3.243 1.00 95.12 87 GLU A N 1
ATOM 657 C CA . GLU A 1 87 ? 9.785 -11.187 4.629 1.00 95.12 87 GLU A CA 1
ATOM 658 C C . GLU A 1 87 ? 8.703 -10.468 5.434 1.00 95.12 87 GLU A C 1
ATOM 660 O O . GLU A 1 87 ? 8.507 -9.267 5.275 1.00 95.12 87 GLU A O 1
ATOM 665 N N . SER A 1 88 ? 8.038 -11.184 6.344 1.00 93.88 88 SER A N 1
ATOM 666 C CA . SER A 1 88 ? 6.882 -10.666 7.092 1.00 93.88 88 SER A CA 1
ATOM 667 C C . SER A 1 88 ? 7.145 -9.325 7.788 1.00 93.88 88 SER A C 1
ATOM 669 O O . SER A 1 88 ? 6.259 -8.484 7.807 1.00 93.88 88 SER A O 1
ATOM 671 N N . ASN A 1 89 ? 8.351 -9.104 8.323 1.00 94.31 89 ASN A N 1
ATOM 672 C CA . ASN A 1 89 ? 8.701 -7.881 9.057 1.00 94.31 89 ASN A CA 1
ATOM 673 C C . ASN A 1 89 ? 9.307 -6.780 8.169 1.00 94.31 89 ASN A C 1
ATOM 675 O O . ASN A 1 89 ? 9.617 -5.697 8.666 1.00 94.31 89 ASN A O 1
ATOM 679 N N . ALA A 1 90 ? 9.519 -7.045 6.877 1.00 94.81 90 ALA A N 1
ATOM 680 C CA . ALA A 1 90 ? 9.990 -6.031 5.943 1.00 94.81 90 ALA A CA 1
ATOM 681 C C . ALA A 1 90 ? 8.870 -5.011 5.660 1.00 94.81 90 ALA A C 1
ATOM 683 O O . ALA A 1 90 ? 7.694 -5.385 5.689 1.00 94.81 90 ALA A O 1
ATOM 684 N N . PRO A 1 91 ? 9.200 -3.740 5.362 1.00 96.25 91 PRO A N 1
ATOM 685 C CA . PRO A 1 91 ? 8.204 -2.756 4.949 1.00 96.25 91 PRO A CA 1
ATOM 686 C C . PRO A 1 91 ? 7.429 -3.243 3.725 1.00 96.25 91 PRO A C 1
ATOM 688 O O . PRO A 1 91 ? 8.034 -3.696 2.753 1.00 96.25 91 PRO A O 1
ATOM 691 N N . LEU A 1 92 ? 6.102 -3.105 3.749 1.00 96.31 92 LEU A N 1
ATOM 692 C CA . LEU A 1 92 ? 5.259 -3.455 2.608 1.00 96.31 92 LEU A CA 1
ATOM 693 C C . LEU A 1 92 ? 5.615 -2.573 1.409 1.00 96.31 92 LEU A C 1
ATOM 695 O O . LEU A 1 92 ? 5.852 -3.066 0.309 1.00 96.31 92 LEU A O 1
ATOM 699 N N . PHE A 1 93 ? 5.705 -1.263 1.625 1.00 96.69 93 PHE A N 1
ATOM 700 C CA . PHE A 1 93 ? 6.026 -0.289 0.587 1.00 96.69 93 PHE A CA 1
ATOM 701 C C . PHE A 1 93 ? 7.467 0.198 0.715 1.00 96.69 93 PHE A C 1
ATOM 703 O O . PHE A 1 93 ? 7.888 0.640 1.781 1.00 96.69 93 PHE A O 1
ATOM 710 N N . VAL A 1 94 ? 8.212 0.158 -0.393 1.00 95.62 94 VAL A N 1
ATOM 711 C CA . VAL A 1 94 ? 9.597 0.639 -0.449 1.00 95.62 94 VAL A CA 1
ATOM 712 C C . VAL A 1 94 ? 9.839 1.603 -1.612 1.00 95.62 94 VAL A C 1
ATOM 714 O O . VAL A 1 94 ? 9.230 1.542 -2.685 1.00 95.62 94 VAL A O 1
ATOM 717 N N . GLY A 1 95 ? 10.764 2.533 -1.403 1.00 92.75 95 GLY A N 1
ATOM 718 C CA . GLY A 1 95 ? 11.328 3.402 -2.427 1.00 92.75 95 GLY A CA 1
ATOM 719 C C . GLY A 1 95 ? 12.221 2.648 -3.416 1.00 92.75 95 GLY A C 1
ATOM 720 O O . GLY A 1 95 ? 12.633 1.518 -3.174 1.00 92.75 95 GLY A O 1
ATOM 721 N N . LYS A 1 96 ? 12.635 3.321 -4.499 1.00 91.31 96 LYS A N 1
ATOM 722 C CA . LYS A 1 96 ? 13.528 2.767 -5.545 1.00 91.31 96 LYS A CA 1
ATOM 723 C C . LYS A 1 96 ? 14.845 2.170 -5.010 1.00 91.31 96 LYS A C 1
ATOM 725 O O . LYS A 1 96 ? 15.466 1.350 -5.671 1.00 91.31 96 LYS A O 1
ATOM 730 N N . ARG A 1 97 ? 15.269 2.580 -3.809 1.00 90.38 97 ARG A N 1
ATOM 731 C CA . ARG A 1 97 ? 16.475 2.092 -3.114 1.00 90.38 97 ARG A CA 1
ATOM 732 C C . ARG A 1 97 ? 16.204 0.944 -2.124 1.00 90.38 97 ARG A C 1
ATOM 734 O O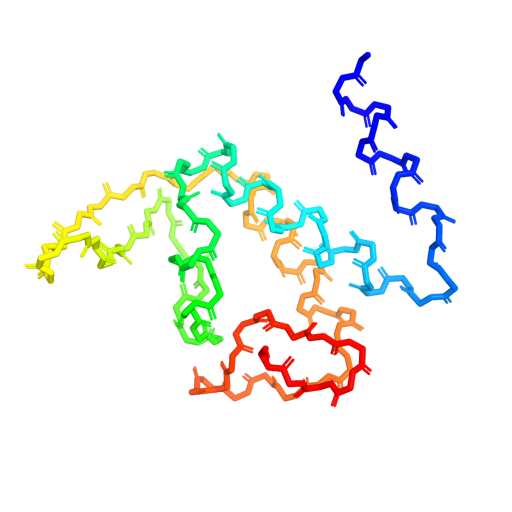 . ARG A 1 97 ? 17.102 0.619 -1.355 1.00 90.38 97 ARG A O 1
ATOM 741 N N . GLY A 1 98 ? 14.988 0.397 -2.077 1.00 87.12 98 GLY A N 1
ATOM 742 C CA . GLY A 1 98 ? 14.613 -0.697 -1.170 1.00 87.12 98 GLY A CA 1
ATOM 743 C C . GLY A 1 98 ? 14.446 -0.290 0.295 1.00 87.12 98 GLY A C 1
ATOM 744 O O . GLY A 1 98 ? 14.555 -1.130 1.180 1.00 87.12 98 GLY A O 1
ATOM 745 N N . LYS A 1 99 ? 14.231 1.002 0.567 1.00 86.25 99 LYS A N 1
ATOM 746 C CA . LYS A 1 99 ? 14.001 1.543 1.917 1.00 86.25 99 LYS A CA 1
ATOM 747 C C . LYS A 1 99 ? 12.576 2.072 2.021 1.00 86.25 99 LYS A C 1
ATOM 749 O O . LYS A 1 99 ? 12.080 2.570 1.011 1.00 86.25 99 LYS A O 1
ATOM 754 N N . ALA A 1 100 ? 11.972 1.971 3.205 1.00 80.81 100 ALA A N 1
ATOM 755 C CA . ALA A 1 100 ? 10.726 2.669 3.530 1.00 80.81 100 ALA A CA 1
ATOM 756 C C . ALA A 1 100 ? 10.870 4.187 3.326 1.00 80.81 100 ALA A C 1
ATOM 758 O O . ALA A 1 100 ? 11.991 4.708 3.558 1.00 80.81 100 ALA A O 1
#

Foldseek 3Di:
DVVVVLVVCCVPDPQNLVSLLVSLLVCCCPVFVDDSVQLQQAFLLQLDPDQWGWTQDPPRDIDITGRDPSNNVSLVVSVVRDPEDSPRGQGSHDDPVSHD

Solvent-accessible surface area (backbone atoms only — not comparable to full-atom values): 5683 Å² total; per-residue (Å²): 109,75,68,58,55,54,52,57,58,37,69,75,43,99,48,67,30,57,23,29,41,53,50,23,52,49,33,41,32,72,65,44,66,42,54,70,71,51,56,57,65,32,25,40,61,65,55,62,87,52,63,46,40,84,42,71,44,85,90,78,40,75,44,79,33,60,42,52,69,71,38,43,54,31,42,52,53,14,62,73,53,43,92,60,75,78,49,50,86,33,52,56,48,60,46,100,84,69,41,109